Protein AF-A0A2D4VH93-F1 (afdb_monomer)

Structure (mmCIF, N/CA/C/O backbone):
data_AF-A0A2D4VH93-F1
#
_entry.id   AF-A0A2D4VH93-F1
#
loop_
_atom_site.group_PDB
_atom_site.id
_atom_site.type_symbol
_atom_site.label_atom_id
_atom_site.label_alt_id
_atom_site.label_comp_id
_atom_site.label_asym_id
_atom_site.label_entity_id
_atom_site.label_seq_id
_atom_site.pdbx_PDB_ins_code
_atom_site.Cartn_x
_atom_site.Cartn_y
_atom_site.Cartn_z
_atom_site.occupancy
_atom_site.B_iso_or_equiv
_atom_site.auth_seq_id
_atom_site.auth_comp_id
_atom_site.auth_asym_id
_atom_site.auth_atom_id
_atom_site.pdbx_PDB_model_num
ATOM 1 N N . MET A 1 1 ? -0.057 10.714 -9.993 1.00 65.31 1 MET A N 1
ATOM 2 C CA . MET A 1 1 ? 0.449 9.828 -11.076 1.00 65.31 1 MET A CA 1
ATOM 3 C C . MET A 1 1 ? 0.790 8.426 -10.562 1.00 65.31 1 MET A C 1
ATOM 5 O O . MET A 1 1 ? 0.249 7.467 -11.096 1.00 65.31 1 MET A O 1
ATOM 9 N N . MET A 1 2 ? 1.600 8.309 -9.502 1.00 75.12 2 MET A N 1
ATOM 10 C CA . MET A 1 2 ? 2.025 7.047 -8.862 1.00 75.12 2 MET A CA 1
ATOM 11 C C . MET A 1 2 ? 0.884 6.040 -8.621 1.00 75.12 2 MET A C 1
ATOM 13 O O . MET A 1 2 ? 0.913 4.934 -9.144 1.00 75.12 2 MET A O 1
ATOM 17 N N . HIS A 1 3 ? -0.192 6.459 -7.956 1.00 82.31 3 HIS A N 1
ATOM 18 C CA . HIS A 1 3 ? -1.344 5.603 -7.648 1.00 82.31 3 HIS A CA 1
ATOM 19 C C . HIS A 1 3 ? -2.049 4.994 -8.880 1.00 82.31 3 HIS A C 1
ATOM 21 O O . HIS A 1 3 ? -2.611 3.906 -8.794 1.00 82.31 3 HIS A O 1
ATOM 27 N N . ARG A 1 4 ? -1.959 5.621 -10.066 1.00 84.00 4 ARG A N 1
ATOM 28 C CA . ARG A 1 4 ? -2.476 5.029 -11.320 1.00 84.00 4 ARG A CA 1
ATOM 29 C C . ARG A 1 4 ? -1.606 3.871 -11.814 1.00 84.00 4 ARG A C 1
ATOM 31 O O . ARG A 1 4 ? -2.118 2.956 -12.452 1.00 84.00 4 ARG A O 1
ATOM 38 N N . ILE A 1 5 ? -0.305 3.919 -11.536 1.00 83.56 5 ILE A N 1
ATOM 39 C CA . ILE A 1 5 ? 0.649 2.850 -11.859 1.00 83.56 5 ILE A CA 1
ATOM 40 C C . ILE A 1 5 ? 0.405 1.676 -10.925 1.00 83.56 5 ILE A C 1
ATOM 42 O O . ILE A 1 5 ? 0.240 0.562 -11.407 1.00 83.56 5 ILE A O 1
ATOM 46 N N . ILE A 1 6 ? 0.257 1.958 -9.629 1.00 85.06 6 ILE A N 1
ATOM 47 C CA . ILE A 1 6 ? -0.093 0.968 -8.606 1.00 85.06 6 ILE A CA 1
ATOM 48 C C . ILE A 1 6 ? -1.388 0.241 -8.985 1.00 85.06 6 ILE A C 1
ATOM 50 O O . ILE A 1 6 ? -1.405 -0.981 -9.080 1.00 85.06 6 ILE A O 1
ATOM 54 N N . ALA A 1 7 ? -2.451 0.979 -9.316 1.00 89.00 7 ALA A N 1
ATOM 55 C CA . ALA A 1 7 ? -3.722 0.391 -9.740 1.00 89.00 7 ALA A CA 1
ATOM 56 C C . ALA A 1 7 ? -3.599 -0.481 -11.004 1.00 89.00 7 ALA A C 1
ATOM 58 O O . ALA A 1 7 ? -4.270 -1.505 -11.127 1.00 89.00 7 ALA A O 1
ATOM 59 N N . ARG A 1 8 ? -2.743 -0.098 -11.961 1.00 85.31 8 ARG A N 1
ATOM 60 C CA . ARG A 1 8 ? -2.491 -0.901 -13.167 1.00 85.31 8 ARG A CA 1
ATOM 61 C C . ARG A 1 8 ? -1.667 -2.152 -12.860 1.00 85.31 8 ARG A C 1
ATOM 63 O O . ARG A 1 8 ? -1.917 -3.182 -13.477 1.00 85.31 8 ARG A O 1
ATOM 70 N N . ALA A 1 9 ? -0.706 -2.055 -11.947 1.00 83.69 9 ALA A N 1
ATOM 71 C CA . ALA A 1 9 ? 0.118 -3.172 -11.512 1.00 83.69 9 ALA A CA 1
ATOM 72 C C . ALA A 1 9 ? -0.717 -4.199 -10.739 1.00 83.69 9 ALA A C 1
ATOM 74 O O . ALA A 1 9 ? -0.699 -5.363 -11.109 1.00 83.69 9 ALA A O 1
ATOM 75 N N . LEU A 1 10 ? -1.555 -3.764 -9.792 1.00 86.25 10 LEU A N 1
ATOM 76 C CA . LEU A 1 10 ? -2.464 -4.640 -9.038 1.00 86.25 10 LEU A CA 1
ATOM 77 C C . LEU A 1 10 ? -3.395 -5.462 -9.935 1.00 86.25 10 LEU A C 1
ATOM 79 O O . LEU A 1 10 ? -3.652 -6.628 -9.667 1.00 86.25 10 LEU A O 1
ATOM 83 N N . ARG A 1 11 ? -3.893 -4.872 -11.029 1.00 87.19 11 ARG A N 1
ATOM 84 C CA . ARG A 1 11 ? -4.733 -5.598 -11.997 1.00 87.19 11 ARG A CA 1
ATOM 85 C C . ARG A 1 11 ? -3.967 -6.645 -12.803 1.00 87.19 11 ARG A C 1
ATOM 87 O O . ARG A 1 11 ? -4.587 -7.563 -13.322 1.00 87.19 11 ARG A O 1
ATOM 94 N N . ARG A 1 12 ? -2.659 -6.458 -12.986 1.00 82.31 12 ARG A N 1
ATOM 95 C CA . ARG A 1 12 ? -1.794 -7.372 -13.746 1.00 82.31 12 ARG A CA 1
ATOM 96 C C . ARG A 1 12 ? -1.214 -8.468 -12.867 1.00 82.31 12 ARG A C 1
ATOM 98 O O . ARG A 1 12 ? -1.045 -9.580 -13.342 1.00 82.31 12 ARG A O 1
ATOM 105 N N . ASP A 1 13 ? -0.915 -8.132 -11.621 1.00 82.25 13 ASP A N 1
ATOM 106 C CA . ASP A 1 13 ? -0.291 -9.016 -10.653 1.00 82.25 13 ASP A CA 1
ATOM 107 C C . ASP A 1 13 ? -1.011 -8.910 -9.295 1.00 82.25 13 ASP A C 1
ATOM 109 O O . ASP A 1 13 ? -0.712 -8.023 -8.485 1.00 82.25 13 ASP A O 1
ATOM 113 N N . PRO A 1 14 ? -1.964 -9.823 -9.035 1.00 82.19 14 PRO A N 1
ATOM 114 C CA . PRO A 1 14 ? -2.649 -9.940 -7.751 1.00 82.19 14 PRO A CA 1
ATOM 115 C C . PRO A 1 14 ? -1.733 -10.201 -6.550 1.00 82.19 14 PRO A C 1
ATOM 117 O O . PRO A 1 14 ? -2.111 -9.869 -5.426 1.00 82.19 14 PRO A O 1
ATOM 120 N N . SER A 1 15 ? -0.528 -10.754 -6.746 1.00 82.00 15 SER A N 1
ATOM 121 C CA . SER A 1 15 ? 0.390 -11.072 -5.638 1.00 82.00 15 SER A CA 1
ATOM 122 C C . SER A 1 15 ? 0.891 -9.821 -4.903 1.00 82.00 15 SER A C 1
ATOM 124 O O . SER A 1 15 ? 1.247 -9.874 -3.722 1.00 82.00 15 SER A O 1
ATOM 126 N N . LEU A 1 16 ? 0.832 -8.659 -5.562 1.00 84.12 16 LEU A N 1
ATOM 127 C CA . LEU A 1 16 ? 1.150 -7.362 -4.969 1.00 84.12 16 LEU A CA 1
ATOM 128 C C . LEU A 1 16 ? 0.224 -7.009 -3.797 1.00 84.12 16 LEU A C 1
ATOM 130 O O . LEU A 1 16 ? 0.637 -6.265 -2.909 1.00 84.12 16 LEU A O 1
ATOM 134 N N . LEU A 1 17 ? -0.991 -7.568 -3.747 1.00 89.81 17 LEU A N 1
ATOM 135 C CA . LEU A 1 17 ? -1.900 -7.371 -2.621 1.00 89.81 17 LEU A CA 1
ATOM 136 C C . LEU A 1 17 ? -1.345 -7.988 -1.329 1.00 89.81 17 LEU A C 1
ATOM 138 O O . LEU A 1 17 ? -1.339 -7.333 -0.289 1.00 89.81 17 LEU A O 1
ATOM 142 N N . ALA A 1 18 ? -0.803 -9.207 -1.399 1.00 86.06 18 ALA A N 1
ATOM 143 C CA . ALA A 1 18 ? -0.197 -9.880 -0.246 1.00 86.06 18 ALA A CA 1
ATOM 144 C C . ALA A 1 18 ? 1.010 -9.097 0.302 1.00 86.06 18 ALA A C 1
ATOM 146 O O . ALA A 1 18 ? 1.201 -8.962 1.514 1.00 86.06 18 ALA A O 1
ATOM 147 N N . ARG A 1 19 ? 1.800 -8.503 -0.600 1.00 86.38 19 ARG A N 1
ATOM 148 C CA . ARG A 1 19 ? 2.898 -7.600 -0.227 1.00 86.38 19 ARG A CA 1
ATOM 149 C C . ARG A 1 19 ? 2.388 -6.305 0.414 1.00 86.38 19 ARG A C 1
ATOM 151 O O . ARG A 1 19 ? 3.015 -5.827 1.355 1.00 86.38 19 ARG A O 1
ATOM 158 N N . GLY A 1 20 ? 1.249 -5.782 -0.045 1.00 89.94 20 GLY A N 1
ATOM 159 C CA . GLY A 1 20 ? 0.548 -4.649 0.568 1.00 89.94 20 GLY A CA 1
ATOM 160 C C . GLY A 1 20 ? 0.179 -4.913 2.024 1.00 89.94 20 GLY A C 1
ATOM 161 O O . GLY A 1 20 ? 0.505 -4.107 2.890 1.00 89.94 20 GLY A O 1
ATOM 162 N N . TRP A 1 21 ? -0.394 -6.083 2.309 1.00 92.12 21 TRP A N 1
ATOM 163 C CA . TRP A 1 21 ? -0.688 -6.514 3.679 1.00 92.12 21 TRP A CA 1
ATOM 164 C C . TRP A 1 21 ? 0.566 -6.628 4.547 1.00 92.12 21 TRP A C 1
ATOM 166 O O . TRP A 1 21 ? 0.580 -6.164 5.683 1.00 92.12 21 TRP A O 1
ATOM 176 N N . THR A 1 22 ? 1.651 -7.177 3.997 1.00 89.81 22 THR A N 1
ATOM 177 C CA . THR A 1 22 ? 2.932 -7.266 4.718 1.00 89.81 22 THR A CA 1
ATOM 178 C C . THR A 1 22 ? 3.497 -5.880 5.041 1.00 89.81 22 THR A C 1
ATOM 180 O O . THR A 1 22 ? 4.049 -5.671 6.119 1.00 89.81 22 THR A O 1
ATOM 183 N N . ALA A 1 23 ? 3.380 -4.922 4.118 1.00 88.38 23 ALA A N 1
ATOM 184 C CA . ALA A 1 23 ? 3.805 -3.546 4.351 1.00 88.38 23 ALA A CA 1
ATOM 185 C C . ALA A 1 23 ? 2.942 -2.861 5.421 1.00 88.38 23 ALA A C 1
ATOM 187 O O . ALA A 1 23 ? 3.498 -2.232 6.316 1.00 88.38 23 ALA A O 1
ATOM 188 N N . LEU A 1 24 ? 1.620 -3.053 5.381 1.00 90.50 24 LEU A N 1
ATOM 189 C CA . LEU A 1 24 ? 0.696 -2.511 6.378 1.00 90.50 24 LEU A CA 1
ATOM 190 C C . LEU A 1 24 ? 0.995 -3.042 7.790 1.00 90.50 24 LEU A C 1
ATOM 192 O O . LEU A 1 24 ? 1.028 -2.273 8.748 1.00 90.50 24 LEU A O 1
ATOM 196 N N . GLU A 1 25 ? 1.303 -4.335 7.929 1.00 90.12 25 GLU A N 1
ATOM 197 C CA . GLU A 1 25 ? 1.673 -4.905 9.232 1.00 90.12 25 GLU A CA 1
ATOM 198 C C . GLU A 1 25 ? 3.004 -4.335 9.750 1.00 90.12 25 GLU A C 1
ATOM 200 O O . GLU A 1 25 ? 3.163 -4.081 10.944 1.00 90.12 25 GLU A O 1
ATOM 205 N N . ARG A 1 26 ? 3.960 -4.046 8.856 1.00 87.56 26 ARG A N 1
ATOM 206 C CA . ARG A 1 26 ? 5.203 -3.355 9.236 1.00 87.56 26 ARG A CA 1
ATOM 207 C C . ARG A 1 26 ? 4.933 -1.932 9.714 1.00 87.56 26 ARG A C 1
ATOM 209 O O . ARG A 1 26 ? 5.503 -1.544 10.729 1.00 87.56 26 ARG A O 1
ATOM 216 N N . GLN A 1 27 ? 4.078 -1.178 9.024 1.00 86.75 27 GLN A N 1
ATOM 217 C CA . GLN A 1 27 ? 3.671 0.169 9.445 1.00 86.75 27 GLN A CA 1
ATOM 218 C C . GLN A 1 27 ? 3.033 0.132 10.840 1.00 86.75 27 GLN A C 1
ATOM 220 O O . GLN A 1 27 ? 3.450 0.855 11.745 1.00 86.75 27 GLN A O 1
ATOM 225 N N . LYS A 1 28 ? 2.115 -0.815 11.061 1.00 88.31 28 LYS A N 1
ATOM 226 C CA . LYS A 1 28 ? 1.502 -1.068 12.369 1.00 88.31 28 LYS A CA 1
ATOM 227 C C . LYS A 1 28 ? 2.540 -1.384 13.451 1.00 88.31 28 LYS A C 1
ATOM 229 O O . LYS A 1 28 ? 2.485 -0.813 14.535 1.00 88.31 28 LYS A O 1
ATOM 234 N N . SER A 1 29 ? 3.522 -2.239 13.157 1.00 86.38 29 SER A N 1
ATOM 235 C CA . SER A 1 29 ? 4.588 -2.588 14.112 1.00 86.38 29 SER A CA 1
ATOM 236 C C . SER A 1 29 ? 5.502 -1.410 14.481 1.00 86.38 29 SER A C 1
ATOM 238 O O . SER A 1 29 ? 6.129 -1.429 15.535 1.00 86.38 29 SER A O 1
ATOM 240 N N . ARG A 1 30 ? 5.564 -0.377 13.630 1.00 86.06 30 ARG A N 1
ATOM 241 C CA . ARG A 1 30 ? 6.334 0.855 13.861 1.00 86.06 30 ARG A CA 1
ATOM 242 C C . ARG A 1 30 ? 5.570 1.900 14.675 1.00 86.06 30 ARG A C 1
ATOM 244 O O . ARG A 1 30 ? 6.127 2.956 14.954 1.00 86.06 30 ARG A O 1
ATOM 251 N N . GLY A 1 31 ? 4.325 1.614 15.060 1.00 82.44 31 GLY A N 1
ATOM 252 C CA . GLY A 1 31 ? 3.491 2.548 15.812 1.00 82.44 31 GLY A CA 1
ATOM 253 C C . GLY A 1 31 ? 2.907 3.673 14.958 1.00 82.44 31 GLY A C 1
ATOM 254 O O . GLY A 1 31 ? 2.611 4.739 15.491 1.00 82.44 31 GLY A O 1
ATOM 255 N N . GLU A 1 32 ? 2.752 3.464 13.645 1.00 82.38 32 GLU A N 1
ATOM 256 C CA . GLU A 1 32 ? 2.008 4.405 12.803 1.00 82.38 32 GLU A CA 1
ATOM 257 C C . GLU A 1 32 ? 0.543 4.531 13.261 1.00 82.38 32 GLU A C 1
ATOM 259 O O . GLU A 1 32 ? -0.019 3.628 13.883 1.00 82.38 32 GLU A O 1
ATOM 264 N N . ASP A 1 33 ? -0.066 5.676 12.940 1.00 84.94 33 ASP A N 1
ATOM 265 C CA . ASP A 1 33 ? -1.434 6.057 13.313 1.00 84.94 33 ASP A CA 1
ATOM 266 C C . ASP A 1 33 ? -2.447 4.921 13.078 1.00 84.94 33 ASP A C 1
ATOM 268 O O . ASP A 1 33 ? -2.720 4.526 11.939 1.00 84.94 33 ASP A O 1
ATOM 272 N N . SER A 1 34 ? -3.032 4.422 14.172 1.00 83.56 34 SER A N 1
ATOM 273 C CA . SER A 1 34 ? -3.938 3.272 14.164 1.00 83.56 34 SER A CA 1
ATOM 274 C C . SER A 1 34 ? -5.176 3.490 13.295 1.00 83.56 34 SER A C 1
ATOM 276 O O . SER A 1 34 ? -5.658 2.532 12.688 1.00 83.56 34 SER A O 1
ATOM 278 N N . PHE A 1 35 ? -5.652 4.733 13.171 1.00 87.00 35 PHE A N 1
ATOM 279 C CA . PHE A 1 35 ? -6.802 5.059 12.334 1.00 87.00 35 PHE A CA 1
ATOM 280 C C . PHE A 1 35 ? -6.464 4.863 10.854 1.00 87.00 35 PHE A C 1
ATOM 282 O O . PHE A 1 35 ? -7.185 4.177 10.133 1.00 87.00 35 PHE A O 1
ATOM 289 N N . ARG A 1 36 ? -5.300 5.357 10.413 1.00 86.25 36 ARG A N 1
ATOM 290 C CA . ARG A 1 36 ? -4.828 5.175 9.029 1.00 86.25 36 ARG A CA 1
ATOM 291 C C . ARG A 1 36 ? -4.582 3.708 8.699 1.00 86.25 36 ARG A C 1
ATOM 293 O O . ARG A 1 36 ? -4.895 3.277 7.591 1.00 86.25 36 ARG A O 1
ATOM 300 N N . ILE A 1 37 ? -4.041 2.941 9.647 1.00 90.75 37 ILE A N 1
ATOM 301 C CA . ILE A 1 37 ? -3.821 1.500 9.473 1.00 90.75 37 ILE A CA 1
ATOM 302 C C . ILE A 1 37 ? -5.146 0.769 9.255 1.00 90.75 37 ILE A C 1
ATOM 304 O O . ILE A 1 37 ? -5.247 -0.056 8.347 1.00 90.75 37 ILE A O 1
ATOM 308 N N . GLN A 1 38 ? -6.165 1.080 10.058 1.00 93.00 38 GLN A N 1
ATOM 309 C CA . GLN A 1 38 ? -7.482 0.465 9.934 1.00 93.00 38 GLN A CA 1
ATOM 310 C C . GLN A 1 38 ? -8.147 0.813 8.598 1.00 93.00 38 GLN A C 1
ATOM 312 O O . GLN A 1 38 ? -8.607 -0.081 7.891 1.00 93.00 38 GLN A O 1
ATOM 317 N N . GLU A 1 39 ? -8.122 2.084 8.201 1.00 93.44 39 GLU A N 1
ATOM 318 C CA . GLU A 1 39 ? -8.672 2.516 6.913 1.00 93.44 39 GLU A CA 1
ATOM 319 C C . GLU A 1 39 ? -7.975 1.834 5.729 1.00 93.44 39 GLU A C 1
ATOM 321 O O . GLU A 1 39 ? -8.617 1.417 4.762 1.00 93.44 39 GLU A O 1
ATOM 326 N N . TRP A 1 40 ? -6.652 1.671 5.798 1.00 94.50 40 TRP A N 1
ATOM 327 C CA . TRP A 1 40 ? -5.921 0.930 4.778 1.00 94.50 40 TRP A CA 1
ATOM 328 C C . TRP A 1 40 ? -6.251 -0.561 4.782 1.00 94.50 40 TRP A C 1
ATOM 330 O O . TRP A 1 40 ? -6.355 -1.139 3.702 1.00 94.50 40 TRP A O 1
ATOM 340 N N . ALA A 1 41 ? -6.461 -1.182 5.944 1.00 94.94 41 ALA A N 1
ATOM 341 C CA . ALA A 1 41 ? -6.899 -2.574 6.027 1.00 94.94 41 ALA A CA 1
ATOM 342 C C . ALA A 1 41 ? -8.266 -2.773 5.350 1.00 94.94 41 ALA A C 1
ATOM 344 O O . ALA A 1 41 ? -8.440 -3.712 4.571 1.00 94.94 41 ALA A O 1
ATOM 345 N N . GLU A 1 42 ? -9.210 -1.855 5.574 1.00 95.75 42 GLU A N 1
ATOM 346 C CA . GLU A 1 42 ? -10.516 -1.862 4.908 1.00 95.75 42 GLU A CA 1
ATOM 347 C C . GLU A 1 42 ? -10.360 -1.732 3.389 1.00 95.75 42 GLU A C 1
ATOM 349 O O . GLU A 1 42 ? -10.928 -2.518 2.631 1.00 95.75 42 GLU A O 1
ATOM 354 N N . ILE A 1 43 ? -9.515 -0.811 2.921 1.00 95.25 43 ILE A N 1
ATOM 355 C CA . ILE A 1 43 ? -9.255 -0.635 1.488 1.00 95.25 43 ILE A CA 1
ATOM 356 C C . ILE A 1 43 ? -8.604 -1.884 0.877 1.00 95.25 43 ILE A C 1
ATOM 358 O O . ILE A 1 43 ? -9.035 -2.329 -0.185 1.00 95.25 43 ILE A O 1
ATOM 362 N N . LEU A 1 44 ? -7.588 -2.468 1.520 1.00 94.50 44 LEU A N 1
ATOM 363 C CA . LEU A 1 44 ? -6.898 -3.671 1.031 1.00 94.50 44 LEU A CA 1
ATOM 364 C C . LEU A 1 44 ? -7.775 -4.931 1.077 1.00 94.50 44 LEU A C 1
ATOM 366 O O . LEU A 1 44 ? -7.458 -5.909 0.400 1.00 94.50 44 LEU A O 1
ATOM 370 N N . SER A 1 45 ? -8.871 -4.920 1.838 1.00 95.50 45 SER A N 1
ATOM 371 C CA . SER A 1 45 ? -9.854 -6.009 1.844 1.00 95.50 45 SER A CA 1
ATOM 372 C C . SER A 1 45 ? -10.760 -6.019 0.604 1.00 95.50 45 SER A C 1
ATOM 374 O O . SER A 1 45 ? -11.415 -7.024 0.326 1.00 95.50 45 SER A O 1
ATOM 376 N N . LEU A 1 46 ? -10.783 -4.925 -0.169 1.00 94.94 46 LEU A N 1
ATOM 377 C CA . LEU A 1 46 ? -11.604 -4.815 -1.371 1.00 94.94 46 LEU A CA 1
ATOM 378 C C . LEU A 1 46 ? -11.125 -5.759 -2.489 1.00 94.94 46 LEU A C 1
ATOM 380 O O . LEU A 1 46 ? -9.917 -5.951 -2.676 1.00 94.94 46 LEU A O 1
ATOM 384 N N . PRO A 1 47 ? -12.043 -6.263 -3.338 1.00 93.62 47 PRO A N 1
ATOM 385 C CA . PRO A 1 47 ? -11.678 -6.950 -4.572 1.00 93.62 47 PRO A CA 1
ATOM 386 C C . PRO A 1 47 ? -10.746 -6.091 -5.436 1.00 93.62 47 PRO A C 1
ATOM 388 O O . PRO A 1 47 ? -10.938 -4.883 -5.558 1.00 93.62 47 PRO A O 1
ATOM 391 N N . ILE A 1 48 ? -9.770 -6.704 -6.118 1.00 92.19 48 ILE A N 1
ATOM 392 C CA . ILE A 1 48 ? -8.755 -5.982 -6.917 1.00 92.19 48 ILE A CA 1
ATOM 393 C C . ILE A 1 48 ? -9.337 -4.909 -7.859 1.00 92.19 48 ILE A C 1
ATOM 395 O O . ILE A 1 48 ? -8.768 -3.814 -7.926 1.00 92.19 48 ILE A O 1
ATOM 399 N N . PRO A 1 49 ? -10.444 -5.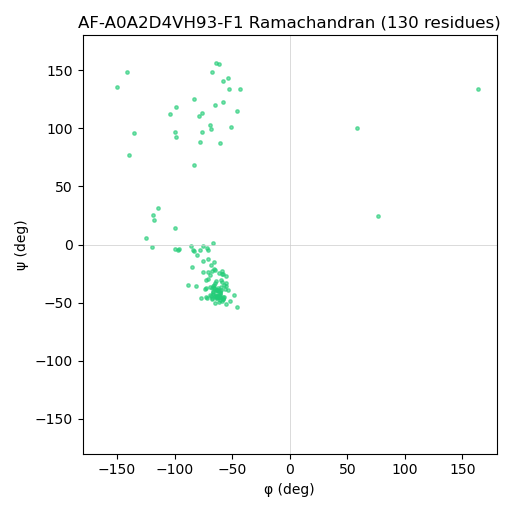147 -8.593 1.00 91.44 49 PRO A N 1
ATOM 400 C CA . PRO A 1 49 ? -11.040 -4.111 -9.433 1.00 91.44 49 P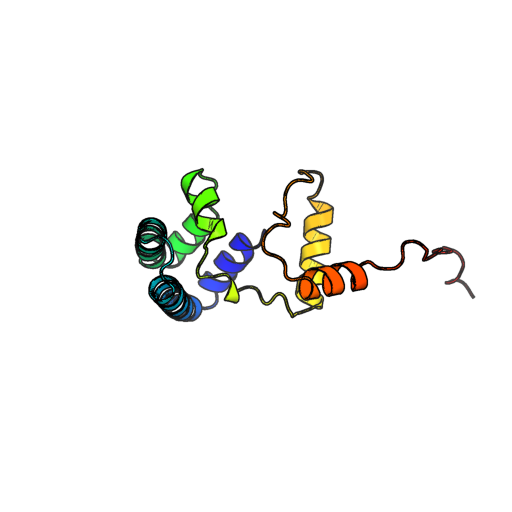RO A CA 1
ATOM 401 C C . PRO A 1 49 ? -11.486 -2.873 -8.644 1.00 91.44 49 PRO A C 1
ATOM 403 O O . PRO A 1 49 ? -11.295 -1.749 -9.115 1.00 91.44 49 PRO A O 1
ATOM 406 N N . GLU A 1 50 ? -12.046 -3.078 -7.454 1.00 94.12 50 GLU A N 1
ATOM 407 C CA . GLU A 1 50 ? -12.542 -2.037 -6.553 1.00 94.12 50 GLU A CA 1
ATOM 408 C C . GLU A 1 50 ? -11.398 -1.341 -5.830 1.00 94.12 50 GLU A C 1
ATOM 410 O O . GLU A 1 50 ? -11.314 -0.117 -5.891 1.00 94.12 50 GLU A O 1
ATOM 415 N N . LEU A 1 51 ? -10.442 -2.097 -5.286 1.00 93.25 51 LEU A N 1
ATOM 416 C CA . LEU A 1 51 ? -9.196 -1.573 -4.730 1.00 93.25 51 LEU A CA 1
ATOM 417 C C . LEU A 1 51 ? -8.485 -0.656 -5.736 1.00 93.25 51 LEU A C 1
ATOM 419 O O . LEU A 1 51 ? -8.130 0.482 -5.429 1.00 93.25 51 LEU A O 1
ATOM 423 N N . ALA A 1 52 ? -8.329 -1.110 -6.982 1.00 91.81 52 ALA A N 1
ATOM 424 C CA . ALA A 1 52 ? -7.682 -0.332 -8.034 1.00 91.81 52 ALA A CA 1
ATOM 425 C C . ALA A 1 52 ? -8.452 0.951 -8.388 1.00 91.81 52 ALA A C 1
ATOM 427 O O . ALA A 1 52 ? -7.827 1.934 -8.788 1.00 91.81 52 ALA A O 1
ATOM 428 N N . ARG A 1 53 ? -9.790 0.957 -8.275 1.00 92.69 53 ARG A N 1
ATOM 429 C CA . ARG A 1 53 ? -10.606 2.177 -8.420 1.00 92.69 53 ARG A CA 1
ATOM 430 C C . ARG A 1 53 ? -10.436 3.092 -7.208 1.00 92.69 53 ARG A C 1
ATOM 432 O O . ARG A 1 53 ? -10.201 4.281 -7.397 1.00 92.69 53 ARG A O 1
ATOM 439 N N . LYS A 1 54 ? -10.473 2.538 -5.996 1.00 92.75 54 LYS A N 1
ATOM 440 C CA . LYS A 1 54 ? -10.357 3.274 -4.734 1.00 92.75 54 LYS A CA 1
ATOM 441 C C . LYS A 1 54 ? -9.023 4.007 -4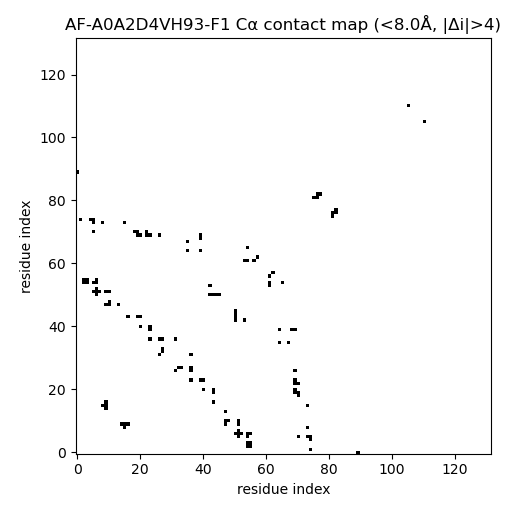.628 1.00 92.75 54 LYS A C 1
ATOM 443 O O . LYS A 1 54 ? -8.984 5.206 -4.387 1.00 92.75 54 LYS A O 1
ATOM 448 N N . ILE A 1 55 ? -7.927 3.332 -4.970 1.00 89.56 55 ILE A N 1
ATOM 449 C CA . ILE A 1 55 ? -6.572 3.903 -4.977 1.00 89.56 55 ILE A CA 1
ATOM 450 C C . ILE A 1 55 ? -6.460 5.153 -5.871 1.00 89.56 55 ILE A C 1
ATOM 452 O O . ILE A 1 55 ? -5.709 6.083 -5.553 1.00 89.56 55 ILE A O 1
ATOM 456 N N . ILE A 1 56 ? -7.188 5.204 -6.992 1.00 90.44 56 ILE A N 1
ATOM 457 C CA . ILE A 1 56 ? -7.147 6.327 -7.948 1.00 90.44 56 ILE A CA 1
ATOM 458 C C . ILE A 1 56 ? -8.275 7.345 -7.754 1.00 90.44 56 ILE A C 1
ATOM 460 O O . ILE A 1 56 ? -8.261 8.374 -8.431 1.00 90.44 56 ILE A O 1
ATOM 464 N N . GLU A 1 57 ? -9.209 7.083 -6.840 1.00 90.88 57 GLU A N 1
ATOM 465 C CA . GLU A 1 57 ? -10.331 7.966 -6.536 1.00 90.88 57 GLU A CA 1
ATOM 466 C C . GLU A 1 57 ? -9.825 9.349 -6.103 1.00 90.88 57 GLU A C 1
ATOM 468 O O . GLU A 1 57 ? -8.800 9.481 -5.428 1.00 90.88 57 GLU A O 1
ATOM 473 N N . ARG A 1 58 ? -10.509 10.399 -6.554 1.00 85.69 58 ARG A N 1
ATOM 474 C CA . ARG A 1 58 ? -10.264 11.769 -6.101 1.00 85.69 58 ARG A CA 1
ATOM 475 C C . ARG A 1 58 ? -11.305 12.090 -5.041 1.00 85.69 58 ARG A C 1
ATOM 477 O O . ARG A 1 58 ? -12.419 12.473 -5.373 1.00 85.69 58 ARG A O 1
ATOM 484 N N . SER A 1 59 ? -10.941 11.851 -3.794 1.00 86.75 59 SER A N 1
ATOM 485 C CA . SER A 1 59 ? -11.727 12.198 -2.618 1.00 86.75 59 SER A CA 1
ATOM 486 C C . SER A 1 59 ? -10.773 12.681 -1.536 1.00 86.75 59 SER A C 1
ATOM 488 O O . SER A 1 59 ? -9.637 12.205 -1.463 1.00 86.75 59 SER A O 1
ATOM 490 N N . GLU A 1 60 ? -11.234 13.601 -0.696 1.00 82.88 60 GLU A N 1
ATOM 491 C CA . GLU A 1 60 ? -10.448 14.162 0.409 1.00 82.88 60 GLU A CA 1
ATOM 492 C C . GLU A 1 60 ? -9.881 13.053 1.312 1.00 82.88 60 GLU A C 1
ATOM 494 O O . GLU A 1 60 ? -8.704 13.058 1.677 1.00 82.88 60 GLU A O 1
ATOM 499 N N . ASN A 1 61 ? -10.683 12.009 1.556 1.00 84.25 61 ASN A N 1
ATOM 500 C CA . ASN A 1 61 ? -10.247 10.848 2.321 1.00 84.25 61 ASN A CA 1
ATOM 501 C C . ASN A 1 61 ? -9.053 10.124 1.676 1.00 84.25 61 ASN A C 1
ATOM 503 O O . ASN A 1 61 ? -8.050 9.832 2.329 1.00 84.25 61 ASN A O 1
ATOM 507 N N . MET A 1 62 ? -9.135 9.860 0.369 1.00 87.31 62 MET A N 1
ATOM 508 C CA . MET A 1 62 ? -8.051 9.192 -0.347 1.00 87.31 62 MET A CA 1
ATOM 509 C C . MET A 1 62 ? -6.823 10.084 -0.515 1.00 87.31 62 MET A C 1
ATOM 511 O O . MET A 1 62 ? -5.713 9.565 -0.574 1.00 87.31 62 MET A O 1
ATOM 515 N N . GLU A 1 63 ? -6.974 11.405 -0.591 1.00 85.31 63 GLU A N 1
ATOM 516 C CA . GLU A 1 63 ? -5.838 12.331 -0.638 1.00 85.31 63 GLU A CA 1
ATOM 517 C C . GLU A 1 63 ? -5.001 12.266 0.639 1.00 85.31 63 GLU A C 1
ATOM 519 O O . GLU A 1 63 ? -3.781 12.117 0.545 1.00 85.31 63 GLU A O 1
ATOM 524 N N . ARG A 1 64 ? -5.652 12.242 1.808 1.00 87.00 64 ARG A N 1
ATOM 525 C CA . ARG A 1 64 ? -4.986 12.028 3.101 1.00 87.00 64 ARG A CA 1
ATOM 526 C C . ARG A 1 64 ? -4.304 10.661 3.175 1.00 87.00 64 ARG A C 1
ATOM 528 O O . ARG A 1 64 ? -3.129 10.573 3.530 1.00 87.00 64 ARG A O 1
ATOM 535 N N . LEU A 1 65 ? -5.014 9.589 2.817 1.00 86.50 65 LEU A N 1
ATOM 536 C CA . LEU A 1 65 ? -4.496 8.221 2.941 1.00 86.50 65 LEU A CA 1
ATOM 537 C C . LEU A 1 65 ? -3.292 7.953 2.033 1.00 86.50 65 LEU A C 1
ATOM 539 O O . LEU A 1 65 ? -2.374 7.231 2.418 1.00 86.50 65 LEU A O 1
ATOM 543 N N . ARG A 1 66 ? -3.232 8.579 0.852 1.00 85.69 66 ARG A N 1
ATOM 544 C CA . ARG A 1 66 ? -2.128 8.411 -0.110 1.00 85.69 66 ARG A CA 1
ATOM 545 C C . ARG A 1 66 ? -0.748 8.770 0.433 1.00 85.69 66 ARG A C 1
ATOM 547 O O . ARG A 1 66 ? 0.229 8.238 -0.087 1.00 85.69 66 ARG A O 1
ATOM 554 N N . LEU A 1 67 ? -0.666 9.635 1.444 1.00 80.12 67 LEU A N 1
ATOM 555 C CA . LEU A 1 67 ? 0.596 9.991 2.100 1.00 80.12 67 LEU A CA 1
ATOM 556 C C . LEU A 1 67 ? 1.199 8.819 2.891 1.00 80.12 67 LEU A C 1
ATOM 558 O O . LEU A 1 67 ? 2.403 8.784 3.099 1.00 80.12 67 LEU A O 1
ATOM 562 N N . SER A 1 68 ? 0.374 7.843 3.280 1.00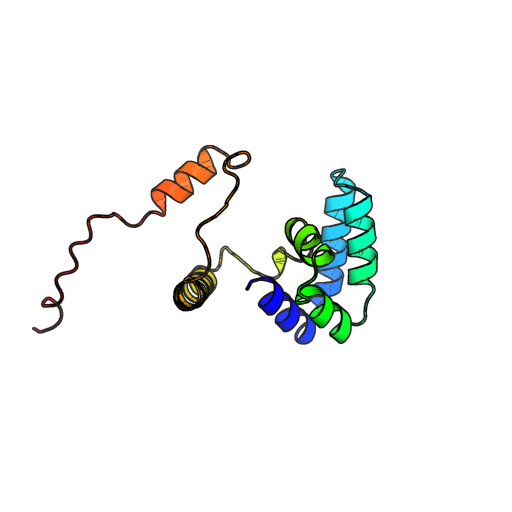 82.69 68 SER A N 1
ATOM 563 C CA . SER A 1 68 ? 0.750 6.673 4.092 1.00 82.69 68 SER A CA 1
ATOM 564 C C . SER A 1 68 ? 0.537 5.344 3.357 1.00 82.69 68 SER A C 1
ATOM 566 O O . SER A 1 68 ? 0.411 4.291 3.973 1.00 82.69 68 SER A O 1
ATOM 568 N N . SER A 1 69 ? 0.471 5.376 2.022 1.00 85.06 69 SER A N 1
ATOM 569 C CA . SER A 1 69 ? 0.106 4.210 1.212 1.00 85.06 69 SER A CA 1
ATOM 570 C C . SER A 1 69 ? 1.032 3.007 1.447 1.00 85.06 69 SER A C 1
ATOM 572 O O . SER A 1 69 ? 2.222 3.112 1.141 1.00 85.06 69 SER A O 1
ATOM 574 N N . PRO A 1 70 ? 0.514 1.828 1.855 1.00 87.88 70 PRO A N 1
ATOM 575 C CA . PRO A 1 70 ? 1.321 0.619 2.049 1.00 87.88 70 PRO A CA 1
ATOM 576 C C . PRO A 1 70 ? 1.816 0.019 0.722 1.00 87.88 70 PRO A C 1
ATOM 578 O O . PRO A 1 70 ? 2.582 -0.938 0.712 1.00 87.88 70 PRO A O 1
ATOM 581 N N . LEU A 1 71 ? 1.394 0.569 -0.422 1.00 85.62 71 LEU A N 1
ATOM 582 C CA . LEU A 1 71 ? 1.709 0.075 -1.767 1.00 85.62 71 LEU A CA 1
ATOM 583 C C . LEU A 1 71 ? 2.848 0.850 -2.449 1.00 85.62 71 LEU A C 1
ATOM 585 O O . LEU A 1 71 ? 3.045 0.720 -3.659 1.00 85.62 71 LEU A O 1
ATOM 589 N N . TYR A 1 72 ? 3.605 1.655 -1.699 1.00 80.94 72 TYR A N 1
ATOM 590 C CA . TYR A 1 72 ? 4.719 2.453 -2.225 1.00 80.94 72 TYR A CA 1
ATOM 591 C C . TYR A 1 72 ? 5.767 1.605 -2.969 1.00 80.94 72 TYR A C 1
ATOM 593 O O . TYR A 1 72 ? 6.308 2.048 -3.978 1.00 80.94 72 TYR A O 1
ATOM 601 N N . PHE A 1 73 ? 5.982 0.355 -2.538 1.00 80.31 73 PHE A N 1
ATOM 602 C CA . PHE A 1 73 ? 6.951 -0.582 -3.123 1.00 80.31 73 PHE A CA 1
ATOM 603 C C . PHE A 1 73 ? 6.626 -1.019 -4.559 1.00 80.31 73 PHE A C 1
ATOM 605 O O . PHE A 1 73 ? 7.462 -1.633 -5.219 1.00 80.31 73 PHE A O 1
ATOM 612 N N . VAL A 1 74 ? 5.398 -0.789 -5.033 1.00 77.12 74 VAL A N 1
ATOM 613 C CA . VAL A 1 74 ? 4.973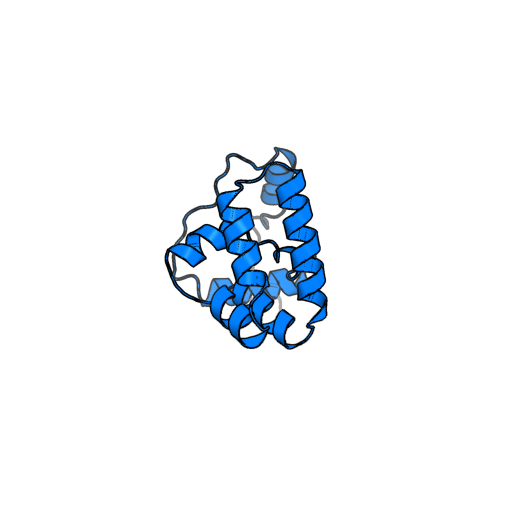 -1.171 -6.389 1.00 77.12 74 VAL A CA 1
ATOM 614 C C . VAL A 1 74 ? 5.633 -0.281 -7.444 1.00 77.12 74 VAL A C 1
ATOM 616 O O . VAL A 1 74 ? 5.756 -0.672 -8.604 1.00 77.12 74 VAL A O 1
ATOM 619 N N . VAL A 1 75 ? 6.055 0.922 -7.055 1.00 68.62 75 VAL A N 1
ATOM 620 C CA . VAL A 1 75 ? 6.865 1.790 -7.900 1.00 68.62 75 VAL A CA 1
ATOM 621 C C . VAL A 1 75 ? 8.291 1.728 -7.383 1.00 68.62 75 VAL A C 1
ATOM 623 O O . VAL A 1 75 ? 8.580 2.201 -6.289 1.00 68.62 75 VAL A O 1
ATOM 626 N N . ASP A 1 76 ? 9.178 1.145 -8.181 1.00 64.81 76 ASP A N 1
ATOM 627 C CA . ASP A 1 76 ? 10.604 1.203 -7.905 1.00 64.81 76 ASP A CA 1
ATOM 628 C C . ASP A 1 76 ? 11.143 2.572 -8.336 1.00 64.81 76 ASP A C 1
ATOM 630 O O . ASP A 1 76 ? 11.184 2.904 -9.522 1.00 64.81 76 ASP A O 1
ATOM 634 N N . PHE A 1 77 ? 11.516 3.400 -7.362 1.00 55.97 77 PHE A N 1
ATOM 635 C CA . PHE A 1 77 ? 12.108 4.714 -7.621 1.00 55.97 77 PHE A CA 1
ATOM 636 C C . PHE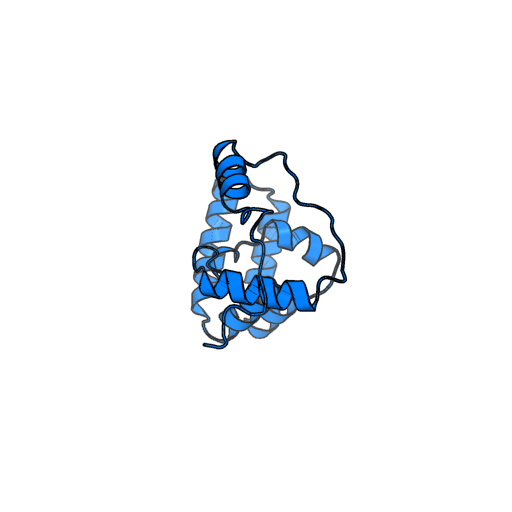 A 1 77 ? 13.602 4.643 -7.952 1.00 55.97 77 PHE A C 1
ATOM 638 O O . PHE A 1 77 ? 14.171 5.659 -8.356 1.00 55.97 77 PHE A O 1
ATOM 645 N N . THR A 1 78 ? 14.225 3.471 -7.798 1.00 53.31 78 THR A N 1
ATOM 646 C CA . THR A 1 78 ? 15.634 3.232 -8.135 1.00 53.31 78 THR A CA 1
ATOM 647 C C . THR A 1 78 ? 15.828 2.894 -9.615 1.00 53.31 78 THR A C 1
ATOM 649 O O . THR A 1 78 ? 16.910 3.124 -10.155 1.00 53.31 78 THR A O 1
ATOM 652 N N . ASP A 1 79 ? 14.765 2.473 -10.313 1.00 57.97 79 ASP A N 1
ATOM 653 C CA . ASP A 1 79 ? 14.751 2.355 -11.772 1.00 57.97 79 ASP A CA 1
ATOM 654 C C . ASP A 1 79 ? 14.819 3.757 -12.409 1.00 57.97 79 ASP A C 1
ATOM 656 O O . ASP A 1 79 ? 13.831 4.500 -12.521 1.00 57.97 79 ASP A O 1
ATOM 660 N N . LEU A 1 80 ? 16.030 4.127 -12.833 1.00 53.22 80 LEU A N 1
ATOM 661 C CA . LEU A 1 80 ? 16.338 5.413 -13.454 1.00 53.22 80 LEU A CA 1
ATOM 662 C C . LEU A 1 80 ? 15.520 5.666 -14.729 1.00 53.22 80 LEU A C 1
ATOM 664 O O . LEU A 1 80 ? 15.157 6.815 -15.002 1.00 53.22 80 LEU A O 1
ATOM 668 N N . ASP A 1 81 ? 15.172 4.628 -15.489 1.00 59.22 81 ASP A N 1
ATOM 669 C CA . ASP A 1 81 ? 14.419 4.768 -16.734 1.00 59.22 81 ASP A CA 1
ATOM 670 C C . ASP A 1 81 ? 12.924 4.920 -16.480 1.00 59.22 81 ASP A C 1
ATOM 672 O O . ASP A 1 81 ? 12.237 5.674 -17.186 1.00 59.22 81 ASP A O 1
ATOM 676 N N . LEU A 1 82 ? 12.393 4.246 -15.460 1.00 58.03 82 LEU A N 1
ATOM 677 C CA . LEU A 1 82 ? 11.046 4.510 -14.967 1.00 58.03 82 LEU A CA 1
ATOM 678 C C . LEU A 1 82 ? 10.958 5.939 -14.419 1.00 58.03 82 LEU A C 1
ATOM 680 O O . LEU A 1 82 ? 10.037 6.674 -14.787 1.00 58.03 82 LEU A O 1
ATOM 684 N N . ARG A 1 83 ? 11.946 6.382 -13.633 1.00 58.19 83 ARG A N 1
ATOM 685 C CA . ARG A 1 83 ? 12.024 7.748 -13.093 1.00 58.19 83 ARG A CA 1
ATOM 686 C C . ARG A 1 83 ? 12.057 8.800 -14.202 1.00 58.19 83 ARG A C 1
ATOM 688 O O . ARG A 1 83 ? 11.244 9.725 -14.176 1.00 58.19 83 ARG A 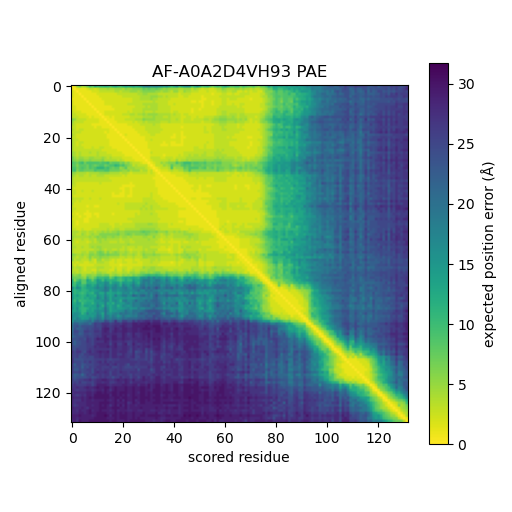O 1
ATOM 695 N N . ARG A 1 84 ? 12.911 8.642 -15.221 1.00 62.38 84 ARG A N 1
ATOM 696 C CA . ARG A 1 84 ? 12.968 9.537 -16.396 1.00 62.38 84 ARG A CA 1
ATOM 697 C C . ARG A 1 84 ? 11.627 9.606 -17.126 1.00 62.38 84 ARG A C 1
ATOM 699 O O . ARG A 1 84 ? 11.146 10.699 -17.426 1.00 62.38 84 ARG A O 1
ATOM 706 N N . ARG A 1 85 ? 10.974 8.460 -17.351 1.00 63.44 85 ARG A N 1
ATOM 707 C CA . ARG A 1 85 ? 9.650 8.394 -17.999 1.00 63.44 85 ARG A CA 1
ATOM 708 C C . ARG A 1 85 ? 8.554 9.046 -17.155 1.00 63.44 85 ARG A C 1
ATOM 710 O O . ARG A 1 85 ? 7.672 9.707 -17.710 1.00 63.44 85 ARG A O 1
ATOM 717 N N . LEU A 1 86 ? 8.604 8.893 -15.833 1.00 58.78 86 LEU A N 1
ATOM 718 C CA . LEU A 1 86 ? 7.667 9.532 -14.910 1.00 58.78 86 LEU A CA 1
ATOM 719 C C . LEU A 1 86 ? 7.857 11.042 -14.864 1.00 58.78 86 LEU A C 1
ATOM 721 O O . LEU A 1 86 ? 6.865 11.760 -14.962 1.00 58.78 86 LEU A O 1
ATOM 725 N N . ILE A 1 87 ? 9.101 11.518 -14.802 1.00 63.16 87 ILE A N 1
ATOM 726 C CA . ILE A 1 87 ? 9.436 12.945 -14.847 1.00 63.16 87 ILE A CA 1
ATOM 727 C C . ILE A 1 87 ? 9.018 13.550 -16.188 1.00 63.16 87 ILE A C 1
ATOM 729 O O . ILE A 1 87 ? 8.390 14.601 -16.199 1.00 63.16 87 ILE A O 1
ATOM 733 N N . ALA A 1 88 ? 9.282 12.889 -17.317 1.00 68.88 88 ALA A N 1
ATOM 734 C CA . ALA A 1 88 ? 8.865 13.377 -18.632 1.00 68.88 88 ALA A CA 1
ATOM 735 C C . ALA A 1 88 ? 7.333 13.483 -18.752 1.00 68.88 88 ALA A C 1
ATOM 737 O O . ALA A 1 88 ? 6.812 14.478 -19.256 1.00 68.88 88 ALA A O 1
ATOM 738 N N . LYS A 1 89 ? 6.588 12.489 -18.244 1.00 60.78 89 LYS A N 1
ATOM 739 C CA . LYS A 1 89 ? 5.116 12.540 -18.200 1.00 60.78 89 LYS A CA 1
ATOM 740 C C . LYS A 1 89 ? 4.589 13.575 -17.211 1.00 60.78 89 LYS A C 1
ATOM 742 O O . LYS A 1 89 ? 3.571 14.195 -17.497 1.00 60.78 89 LYS A O 1
ATOM 747 N N . ALA A 1 90 ? 5.261 13.757 -16.075 1.00 58.28 90 ALA A N 1
ATOM 748 C CA . ALA A 1 90 ? 4.930 14.793 -15.111 1.00 58.28 90 ALA A CA 1
ATOM 749 C C . ALA A 1 90 ? 5.165 16.172 -15.729 1.00 58.28 90 ALA A C 1
ATOM 751 O O . ALA A 1 90 ? 4.228 16.941 -15.763 1.00 58.28 90 ALA A O 1
ATOM 752 N N . LYS A 1 91 ? 6.321 16.458 -16.342 1.00 53.38 91 LYS A N 1
ATOM 753 C CA . LYS A 1 91 ? 6.609 17.737 -17.026 1.00 53.38 91 LYS A CA 1
ATOM 754 C C . LYS A 1 91 ? 5.585 18.084 -18.109 1.00 53.38 91 LYS A C 1
ATOM 756 O O . LYS A 1 91 ? 5.206 19.237 -18.231 1.00 53.38 91 LYS A O 1
ATOM 761 N N . ARG A 1 92 ? 5.064 17.083 -18.825 1.00 56.38 92 ARG A N 1
ATOM 762 C CA . ARG A 1 92 ? 3.970 17.262 -19.799 1.00 56.38 92 ARG A CA 1
ATOM 763 C C . ARG A 1 92 ? 2.599 17.561 -19.165 1.00 56.38 92 ARG A C 1
ATOM 765 O O . ARG A 1 92 ? 1.683 17.934 -19.882 1.00 56.38 92 ARG A O 1
ATOM 772 N N . GLY A 1 93 ? 2.450 17.383 -17.851 1.00 46.66 93 GLY A N 1
ATOM 773 C CA . GLY A 1 93 ? 1.265 17.736 -17.055 1.00 46.66 93 GLY A CA 1
ATOM 774 C C . GLY A 1 93 ? 1.521 18.752 -15.925 1.00 46.66 93 GLY A C 1
ATOM 775 O O . GLY A 1 93 ? 0.573 19.138 -15.245 1.00 46.66 93 GLY A O 1
ATOM 776 N N . ILE A 1 94 ? 2.765 19.206 -15.720 1.00 45.66 94 ILE A N 1
ATOM 777 C CA . ILE A 1 94 ? 3.174 20.266 -14.784 1.00 45.66 94 ILE A CA 1
ATOM 778 C C . ILE A 1 94 ? 2.933 21.607 -15.490 1.00 45.66 94 ILE A C 1
ATOM 780 O O . ILE A 1 94 ? 3.841 22.324 -15.887 1.00 45.66 94 ILE A O 1
ATOM 784 N N . VAL A 1 95 ? 1.655 21.910 -15.687 1.00 40.69 95 VAL A N 1
ATOM 785 C CA . VAL A 1 95 ? 1.130 23.259 -15.432 1.00 40.69 95 VAL A CA 1
ATOM 786 C C . VAL A 1 95 ? 0.431 23.283 -14.058 1.00 40.69 95 VAL A C 1
ATOM 788 O O . VAL A 1 95 ? 0.062 24.341 -13.573 1.00 40.69 95 VAL A O 1
ATOM 791 N N . TYR A 1 96 ? 0.325 22.147 -13.355 1.00 34.00 96 TYR A N 1
ATOM 792 C CA . TYR A 1 96 ? -0.233 22.100 -12.002 1.00 34.00 96 TYR A CA 1
ATOM 793 C C . TYR A 1 96 ? 0.861 22.055 -10.924 1.00 34.00 96 TYR A C 1
ATOM 795 O O . TYR A 1 96 ? 1.434 21.012 -10.623 1.00 34.00 96 TYR A O 1
ATOM 803 N N . GLU A 1 97 ? 1.133 23.259 -10.415 1.00 35.91 97 GLU A N 1
ATOM 804 C CA . GLU A 1 97 ? 1.548 23.633 -9.055 1.00 35.91 97 GLU A CA 1
ATOM 805 C C . GLU A 1 97 ? 2.833 23.040 -8.450 1.00 35.91 97 GLU A C 1
ATOM 807 O O . GLU A 1 97 ? 2.886 21.980 -7.830 1.00 35.91 97 GLU A O 1
ATOM 812 N N . ARG A 1 98 ? 3.877 23.877 -8.511 1.00 34.44 98 ARG A N 1
ATOM 813 C CA . ARG A 1 98 ? 4.906 24.018 -7.472 1.00 34.44 98 ARG A CA 1
ATOM 814 C C . ARG A 1 98 ? 4.252 24.231 -6.089 1.00 34.44 98 ARG A C 1
ATOM 816 O O . ARG A 1 98 ? 3.870 25.357 -5.792 1.00 34.44 98 ARG A O 1
ATOM 823 N N . ARG A 1 99 ? 4.170 23.190 -5.253 1.00 35.12 99 ARG A N 1
ATOM 824 C CA . ARG A 1 99 ? 4.140 23.175 -3.759 1.00 35.12 99 ARG A CA 1
ATOM 825 C C . ARG A 1 99 ? 3.628 21.787 -3.338 1.00 35.12 99 ARG A C 1
ATOM 827 O O . ARG A 1 99 ? 2.664 21.319 -3.915 1.00 35.12 99 ARG A O 1
ATOM 834 N N . ALA A 1 100 ? 4.176 21.033 -2.395 1.00 32.75 100 ALA A N 1
ATOM 835 C CA . ALA A 1 100 ? 5.231 21.228 -1.418 1.00 32.75 100 ALA A CA 1
ATOM 836 C C . ALA A 1 100 ? 5.872 19.848 -1.165 1.00 32.75 100 ALA A C 1
ATOM 838 O O . ALA A 1 100 ? 5.162 18.852 -1.034 1.00 32.75 100 ALA A O 1
ATOM 839 N N . ILE A 1 101 ? 7.200 19.780 -1.116 1.00 38.06 101 ILE A N 1
ATOM 840 C CA . ILE A 1 101 ? 7.903 18.690 -0.433 1.00 38.06 101 ILE A CA 1
ATOM 841 C C . ILE A 1 101 ? 8.269 19.293 0.920 1.00 38.06 101 ILE A C 1
ATOM 843 O O . ILE A 1 101 ? 8.941 20.324 0.949 1.00 38.06 101 ILE A O 1
ATOM 847 N N . PHE A 1 102 ? 7.765 18.721 2.014 1.00 35.34 102 PHE A N 1
ATOM 848 C CA . PHE A 1 102 ? 8.198 19.116 3.351 1.00 35.34 102 PHE A CA 1
ATOM 849 C C . PHE A 1 102 ? 9.675 18.740 3.497 1.00 35.34 102 PHE A C 1
ATOM 851 O O . PHE A 1 102 ? 10.054 17.586 3.321 1.00 35.34 102 PHE A O 1
ATOM 858 N N . VAL A 1 103 ? 10.504 19.752 3.747 1.00 42.41 103 VAL A N 1
ATOM 859 C CA . VAL A 1 103 ? 11.968 19.658 3.877 1.00 42.41 103 VAL A CA 1
ATOM 860 C C . VAL A 1 103 ? 12.370 19.092 5.251 1.00 42.41 103 VAL A C 1
ATOM 862 O O . VAL A 1 103 ? 13.538 18.822 5.489 1.00 42.41 103 VAL A O 1
ATOM 865 N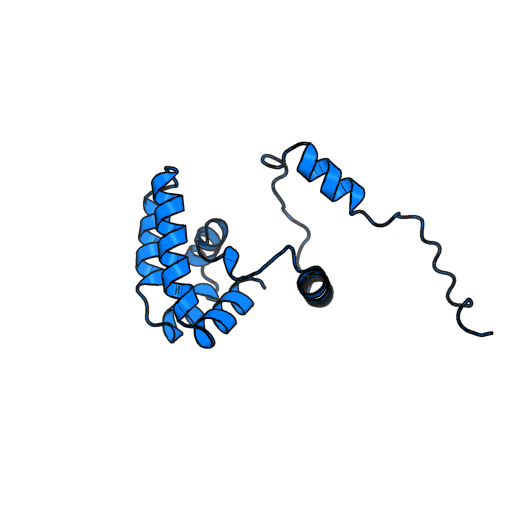 N . GLU A 1 104 ? 11.411 18.865 6.150 1.00 38.25 104 GLU A N 1
ATOM 866 C CA . GLU A 1 104 ? 11.663 18.637 7.580 1.00 38.25 104 GLU A CA 1
ATOM 867 C C . GLU A 1 104 ? 12.051 17.197 7.974 1.00 38.25 104 GLU A C 1
ATOM 869 O O . GLU A 1 104 ? 12.433 16.982 9.117 1.00 38.25 104 GLU A O 1
ATOM 874 N N . GLU A 1 105 ? 12.030 16.222 7.058 1.00 40.84 105 GLU A N 1
ATOM 875 C CA . GLU A 1 105 ? 12.404 14.817 7.350 1.00 40.84 105 GLU A CA 1
ATOM 876 C C . GLU A 1 105 ? 13.513 14.255 6.444 1.00 40.84 105 GLU A C 1
ATOM 878 O O . GLU A 1 105 ? 13.836 13.069 6.507 1.00 40.84 105 GLU A O 1
ATOM 883 N N . LEU A 1 106 ? 14.113 15.083 5.587 1.00 49.22 106 LEU A N 1
ATOM 884 C CA . LEU A 1 106 ? 15.227 14.643 4.749 1.00 49.22 106 LEU A CA 1
ATOM 885 C C . LEU A 1 106 ? 16.523 14.725 5.549 1.00 49.22 106 LEU A C 1
ATOM 887 O O . LEU A 1 106 ? 16.868 15.783 6.074 1.00 49.22 106 LEU A O 1
ATOM 891 N N . SER A 1 107 ? 17.251 13.612 5.621 1.00 52.41 107 SER A N 1
ATOM 892 C CA . SER A 1 107 ? 18.581 13.616 6.221 1.00 52.41 107 SER A CA 1
ATOM 893 C C . SER A 1 107 ? 19.532 14.494 5.397 1.00 52.41 107 SER A C 1
ATOM 895 O O . SER A 1 107 ? 19.341 14.689 4.192 1.00 52.41 107 SER A O 1
ATOM 897 N N . ASP A 1 108 ? 20.600 15.001 6.016 1.00 50.62 108 ASP A N 1
ATOM 898 C CA . ASP A 1 108 ? 21.629 15.784 5.312 1.00 50.62 108 ASP A CA 1
ATOM 899 C C . ASP A 1 108 ? 22.222 15.029 4.109 1.00 50.62 108 ASP A C 1
ATOM 901 O O . ASP A 1 108 ? 22.674 15.634 3.134 1.00 50.62 108 ASP A O 1
ATOM 905 N N . GLU A 1 109 ? 22.208 13.698 4.153 1.00 46.88 109 GLU A N 1
ATOM 906 C CA . GLU A 1 109 ? 22.661 12.839 3.065 1.00 46.88 109 GLU A CA 1
ATOM 907 C C . GLU A 1 109 ? 21.674 12.825 1.889 1.00 46.88 109 GLU A C 1
ATOM 909 O O . GLU A 1 109 ? 22.094 12.928 0.733 1.00 46.88 109 GLU A O 1
ATOM 914 N N . ASP A 1 110 ? 20.369 12.835 2.166 1.00 46.44 110 ASP A N 1
ATOM 915 C CA . ASP A 1 110 ? 19.324 12.964 1.147 1.00 46.44 110 ASP A CA 1
ATOM 916 C C . ASP A 1 110 ? 19.361 14.345 0.483 1.00 46.44 110 ASP A C 1
ATOM 918 O O . ASP A 1 110 ? 19.264 14.460 -0.744 1.00 46.44 110 ASP A O 1
ATOM 922 N N . LEU A 1 111 ? 19.586 15.403 1.270 1.00 51.84 111 LEU A N 1
ATOM 923 C CA . LEU A 1 111 ? 19.761 16.763 0.755 1.00 51.84 111 LEU A CA 1
ATOM 924 C C . LEU A 1 111 ? 21.011 16.872 -0.127 1.00 51.84 111 LEU A C 1
ATOM 926 O O . LEU A 1 111 ? 20.963 17.498 -1.189 1.00 51.84 111 LEU A O 1
ATOM 930 N N . ARG A 1 112 ? 22.110 16.207 0.249 1.00 51.50 112 ARG A N 1
ATOM 931 C CA . ARG A 1 112 ? 23.329 16.129 -0.573 1.00 51.50 112 ARG A CA 1
ATOM 932 C C . ARG A 1 112 ? 23.107 15.349 -1.862 1.00 51.50 112 ARG A C 1
ATOM 934 O O . ARG A 1 112 ? 23.586 15.779 -2.909 1.00 51.50 112 ARG A O 1
ATOM 941 N N . LEU A 1 113 ? 22.370 14.241 -1.825 1.00 48.19 113 LEU A N 1
ATOM 942 C CA . LEU A 1 113 ? 22.043 13.455 -3.017 1.00 48.19 113 LEU A CA 1
ATOM 943 C C . LEU A 1 113 ? 21.134 14.228 -3.979 1.00 48.19 113 LEU A C 1
ATOM 945 O O . LEU A 1 113 ? 21.341 14.174 -5.191 1.00 48.19 113 LEU A O 1
ATOM 949 N N . ILE A 1 114 ? 20.184 15.007 -3.458 1.00 47.94 114 ILE A N 1
ATOM 950 C CA . ILE A 1 114 ? 19.325 15.888 -4.261 1.00 47.94 114 ILE A CA 1
ATOM 951 C C . ILE A 1 114 ? 20.135 17.050 -4.852 1.00 47.94 114 ILE A C 1
ATOM 953 O O . ILE A 1 114 ? 19.993 17.338 -6.042 1.00 47.94 114 ILE A O 1
ATOM 957 N N . ALA A 1 115 ? 21.022 17.671 -4.069 1.00 53.06 115 ALA A N 1
ATOM 958 C CA . ALA A 1 115 ? 21.917 18.726 -4.543 1.00 53.06 115 ALA A CA 1
ATOM 959 C C . ALA A 1 115 ? 22.880 18.221 -5.631 1.00 53.06 115 ALA A C 1
ATOM 961 O O . ALA A 1 115 ? 23.094 18.905 -6.627 1.00 53.06 115 ALA A O 1
ATOM 962 N N . LYS A 1 116 ? 23.394 16.993 -5.494 1.00 50.72 116 LYS A N 1
ATOM 963 C CA . LYS A 1 116 ? 24.279 16.342 -6.474 1.00 50.72 116 LYS A CA 1
ATOM 964 C C . LYS A 1 116 ? 23.533 15.843 -7.720 1.00 50.72 116 LYS A C 1
ATOM 966 O O . LYS A 1 116 ? 24.135 15.699 -8.778 1.00 50.72 116 LYS A O 1
ATOM 971 N N . ALA A 1 117 ? 22.227 15.586 -7.607 1.00 43.16 117 ALA A N 1
ATOM 972 C CA . ALA A 1 117 ? 21.351 15.223 -8.722 1.00 43.16 117 ALA A CA 1
ATOM 973 C C . ALA A 1 117 ? 20.810 16.437 -9.500 1.00 43.16 117 ALA A C 1
ATOM 975 O O . ALA A 1 117 ? 20.131 16.254 -10.518 1.00 43.16 117 ALA A O 1
ATOM 976 N N . ARG A 1 118 ? 21.096 17.667 -9.048 1.00 42.34 118 ARG A N 1
ATOM 977 C CA . ARG A 1 118 ? 20.910 18.874 -9.851 1.00 42.34 118 ARG A CA 1
ATOM 978 C C . ARG A 1 118 ? 21.960 18.829 -10.961 1.00 42.34 118 ARG A C 1
ATOM 980 O O . ARG A 1 118 ? 23.144 19.034 -10.725 1.00 42.34 118 ARG A O 1
ATOM 987 N N . VAL A 1 119 ? 21.506 18.469 -12.161 1.00 45.88 119 VAL A N 1
ATOM 988 C CA . VAL A 1 119 ? 22.240 18.699 -13.413 1.00 45.88 119 VAL A CA 1
ATOM 989 C C . VAL A 1 119 ? 22.815 20.122 -13.354 1.00 45.88 119 VAL A C 1
ATOM 991 O O . VAL A 1 119 ? 22.065 21.011 -12.936 1.00 45.88 119 VAL A O 1
ATOM 994 N N . PRO A 1 120 ? 24.098 20.342 -13.700 1.00 37.47 120 PRO A N 1
ATOM 995 C CA . PRO A 1 120 ? 24.693 21.669 -13.637 1.00 37.47 120 PRO A CA 1
ATOM 996 C C . PRO A 1 120 ? 23.823 22.654 -14.416 1.00 37.47 120 PRO A C 1
ATOM 998 O O . PRO A 1 120 ? 23.394 22.351 -15.530 1.00 37.47 120 PRO A O 1
ATOM 1001 N N . GLU A 1 121 ? 23.556 23.812 -13.820 1.00 49.78 121 GLU A N 1
ATOM 1002 C CA . GLU A 1 121 ? 22.806 24.912 -14.439 1.00 49.78 121 GLU A CA 1
ATOM 1003 C C . GLU A 1 121 ? 23.561 25.554 -15.624 1.00 49.78 121 GLU A C 1
ATOM 1005 O O . GLU A 1 121 ? 23.007 26.424 -16.284 1.00 49.78 121 GLU A O 1
ATOM 1010 N N . ASP A 1 122 ? 24.753 25.040 -15.958 1.00 42.75 122 ASP A N 1
ATOM 1011 C CA . ASP A 1 122 ? 25.688 25.603 -16.937 1.00 42.75 122 ASP A CA 1
ATOM 1012 C C . ASP A 1 122 ? 25.976 24.666 -18.128 1.00 42.75 122 ASP A C 1
ATOM 1014 O O . ASP A 1 122 ? 27.041 24.743 -18.741 1.00 42.75 122 ASP A O 1
ATOM 1018 N N . LEU A 1 123 ? 25.065 23.744 -18.475 1.00 41.97 123 LEU A N 1
ATOM 1019 C CA . LEU A 1 123 ? 25.185 23.055 -19.764 1.00 41.97 123 LEU A CA 1
ATOM 1020 C C . LEU A 1 123 ? 24.687 23.991 -20.871 1.00 41.97 123 LEU A C 1
ATOM 1022 O O . LEU A 1 123 ? 23.506 23.983 -21.222 1.00 41.97 123 LEU A O 1
ATOM 1026 N N . ASP A 1 124 ? 25.614 24.801 -21.376 1.00 46.84 124 ASP A N 1
ATOM 1027 C CA . ASP A 1 124 ? 25.492 25.591 -22.599 1.00 46.84 124 ASP A CA 1
ATOM 1028 C C . ASP A 1 124 ? 25.267 24.615 -23.768 1.00 46.84 124 ASP A C 1
ATOM 1030 O O . ASP A 1 124 ? 26.190 24.043 -24.348 1.00 46.84 124 ASP A O 1
ATOM 1034 N N . TRP A 1 125 ? 23.999 24.285 -24.008 1.00 44.88 125 TRP A N 1
ATOM 1035 C CA . TRP A 1 125 ? 23.581 23.452 -25.126 1.00 44.88 125 TRP A CA 1
ATOM 1036 C C . TRP A 1 125 ? 23.623 24.313 -26.388 1.00 44.88 125 TRP A C 1
ATOM 1038 O O . TRP A 1 125 ?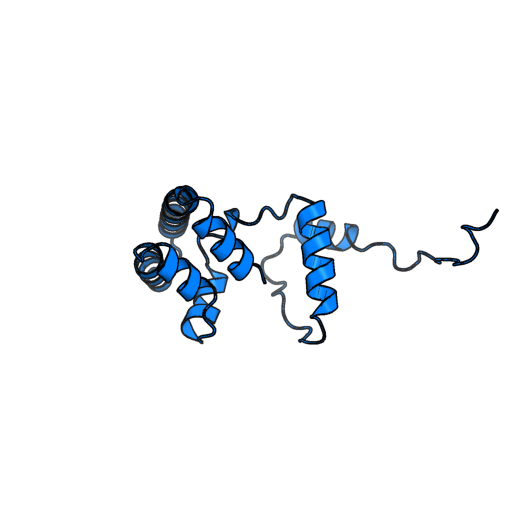 22.682 25.057 -26.665 1.00 44.88 125 TRP A O 1
ATOM 1048 N N . ASP A 1 126 ? 24.727 24.203 -27.126 1.00 43.81 126 ASP A N 1
ATOM 1049 C CA . ASP A 1 126 ? 24.862 24.718 -28.486 1.00 43.81 126 ASP A CA 1
ATOM 1050 C C . ASP A 1 126 ? 24.113 23.785 -29.462 1.00 43.81 126 ASP A C 1
ATOM 1052 O O . ASP A 1 126 ? 24.497 22.621 -29.623 1.00 43.81 126 ASP A O 1
ATOM 1056 N N . PRO A 1 127 ? 23.019 24.244 -30.096 1.00 41.72 127 PRO A N 1
ATOM 1057 C CA . PRO A 1 127 ? 22.227 23.421 -30.999 1.00 41.72 127 PRO A CA 1
ATOM 1058 C C . PRO A 1 127 ? 22.910 23.115 -32.346 1.00 41.72 127 PRO A C 1
ATOM 1060 O O . PRO A 1 127 ? 22.323 22.368 -33.130 1.00 41.72 127 PRO A O 1
ATOM 1063 N N . GLU A 1 128 ? 24.106 23.644 -32.638 1.00 45.59 128 GLU A N 1
ATOM 1064 C CA . GLU A 1 128 ? 24.802 23.421 -33.920 1.00 45.59 128 GLU A CA 1
ATOM 1065 C C . GLU A 1 128 ? 25.856 22.295 -33.900 1.00 45.59 128 GLU A C 1
ATOM 1067 O O . GLU A 1 128 ? 26.380 21.925 -34.949 1.00 45.59 128 GLU A O 1
ATOM 1072 N N . ALA A 1 129 ? 26.122 21.665 -32.752 1.00 47.31 129 ALA A N 1
ATOM 1073 C CA . ALA A 1 129 ? 27.178 20.650 -32.638 1.00 47.31 129 ALA A CA 1
ATOM 1074 C C . ALA A 1 129 ? 26.846 19.263 -33.243 1.00 47.31 129 ALA A C 1
ATOM 1076 O O . ALA A 1 129 ? 27.696 18.377 -33.205 1.00 47.31 129 ALA A O 1
ATOM 1077 N N . ASP A 1 130 ? 25.646 19.053 -33.802 1.00 43.34 130 ASP A N 1
ATOM 1078 C CA . ASP A 1 130 ? 25.220 17.761 -34.382 1.00 43.34 130 ASP A CA 1
ATOM 1079 C C . ASP A 1 130 ? 24.994 17.823 -35.906 1.00 43.34 130 ASP A C 1
ATOM 1081 O O . ASP A 1 130 ? 24.141 17.133 -36.466 1.00 43.34 130 ASP A O 1
ATOM 1085 N N . GLN A 1 131 ? 25.752 18.683 -36.594 1.00 47.78 131 GLN A N 1
ATOM 1086 C CA . GLN A 1 131 ? 25.914 18.631 -38.049 1.00 47.78 131 GLN A CA 1
ATOM 1087 C C . GLN A 1 131 ? 27.366 18.917 -38.456 1.00 47.78 131 GLN A C 1
ATOM 1089 O O . GLN A 1 131 ? 27.660 20.010 -38.938 1.00 47.78 131 GLN A O 1
ATOM 1094 N N . SER A 1 132 ? 28.265 17.938 -38.291 1.00 43.72 132 SER A N 1
ATOM 1095 C CA . SER A 1 132 ? 29.389 17.625 -39.208 1.00 43.72 132 SER A CA 1
ATOM 1096 C C . SER A 1 132 ? 30.168 16.396 -38.748 1.00 43.72 132 SER A C 1
ATOM 1098 O O . SER A 1 132 ? 30.557 16.354 -37.562 1.00 43.72 132 SER A O 1
#

Secondary structure (DSSP, 8-state):
-HHHHHHHHHHH-THHHHHHHHHHHHHHHTT--HHHHHHHHHHHTS-HHHHHHHHH---HHHHHHGGG-TTGGGS-SS-HHHHHHHHHHHHTTTTS------GGG--HHHHHHHHHTS--TT----TTTT--

Solvent-accessible surface area (backbone atoms only — not comparable to full-atom values): 8151 Å² total; per-residue (Å²): 116,68,48,57,52,43,28,54,46,42,73,74,38,65,69,54,54,60,52,25,54,54,39,44,54,50,43,53,75,71,67,50,62,65,68,61,52,51,55,48,50,58,47,71,69,41,58,62,75,54,31,33,47,55,62,58,46,90,45,76,69,47,59,62,49,59,81,69,47,49,57,58,79,72,57,63,78,80,42,61,66,59,43,51,53,50,49,55,54,43,61,76,58,58,84,68,69,99,76,81,80,81,74,86,80,62,50,74,65,54,53,47,52,53,59,69,65,51,72,71,95,75,74,80,78,66,89,69,80,86,75,129

pLDDT: mean 70.33, std 20.33, range [32.75, 95.75]

Mean predicted aligned error: 14.7 Å

Foldseek 3Di:
DVLLLLLVVCVVDVVLLVQLVVLLVVCVVVVHDPVLSVVSVVLSPDDSNSSSCLSPDPDPVNVVSVVVRSSNVSDDPVPPVSVVVVVVVVVVVPVDDDDDDPPPPQDPVNVVVVVVPPDPPPPPDDVPPPDD

Sequence (132 aa):
MMHRIIARALRRDPSLLARGWTALERQKSRGEDSFRIQEWAEILSLPIPELARKIIERSENMERLRLSSPLYFVVDFTDLDLRRRLIAKAKRGIVYERRAIFVEELSDEDLRLIAKARVPEDLDWDPEADQS

Radius of gyration: 18.76 Å; Cα contacts (8 Å, |Δi|>4): 71; chains: 1; bounding box: 42×37×55 Å

Nearest PDB structures (foldseek):
  8cyk-assembly1_B  TM=8.585E-01  e=7.360E+00  synthetic construct